Protein AF-A0A6B3HXT6-F1 (afdb_monomer_lite)

Foldseek 3Di:
DDDDQLDQPDPVDPDDDPPPDDPPPPPPDPPPVVCSVVSHDDAEEDQDLVVVVVCVVNNHQEYEDPQLVVSDLVNLLVSCVVPVSRAYEHHHPDALVRQVSNVVSPHPHYDDDCNVVDPVRVVSVVVVDDPDDD

Sequence (134 aa):
MAAGRVRIPDRSRPPPPLSTSPLPPSVTVPPLDARLQAGLPHLPGVSTPTEVGRARRRGLHWVKAFPASSLGPSWIRAVRAPFPHLRVVATGGLDLRNASAFLEAGARVVALGSALGDPAQLDRLVGLLPGEPG

Secondary structure (DSSP, 8-state):
------PPPPTTSPPPP---SPPPTT--PPPHHHHHHTT-----EESSHHHHHHHHHTT--EEEETTHHHHHHHHHHHHHTT-TTPEEEEESS--TTTHHHHHHTT-SEEE-SGGGG-HHHHTTTGGGSPP---

Structure (mmCIF, N/CA/C/O backbone):
data_AF-A0A6B3HXT6-F1
#
_entry.id   AF-A0A6B3HXT6-F1
#
loop_
_atom_site.group_PDB
_atom_site.id
_atom_site.type_symbol
_atom_site.label_atom_id
_atom_site.label_alt_id
_atom_site.label_comp_id
_atom_site.label_asym_id
_atom_site.label_entity_id
_atom_site.label_seq_id
_atom_site.pdbx_PDB_ins_code
_atom_site.Cartn_x
_atom_site.Cartn_y
_atom_site.Cartn_z
_atom_site.occupancy
_atom_site.B_iso_or_equiv
_atom_site.auth_seq_id
_atom_site.auth_comp_id
_atom_site.auth_asym_id
_atom_site.auth_atom_id
_atom_site.pdbx_PDB_model_num
ATOM 1 N N . MET A 1 1 ? -21.263 8.591 21.927 1.00 30.23 1 MET A N 1
ATOM 2 C CA . MET A 1 1 ? -20.113 8.133 21.113 1.00 30.23 1 MET A CA 1
ATOM 3 C C . MET A 1 1 ? -20.633 7.634 19.770 1.00 30.23 1 MET A C 1
ATOM 5 O O . MET A 1 1 ? -21.207 6.557 19.726 1.00 30.23 1 MET A O 1
ATOM 9 N N . ALA A 1 2 ? -20.515 8.423 18.699 1.00 24.86 2 ALA A N 1
ATOM 10 C CA . ALA A 1 2 ? -20.981 8.037 17.365 1.00 24.86 2 ALA A CA 1
ATOM 11 C C . ALA A 1 2 ? -19.778 7.681 16.480 1.00 24.86 2 ALA A C 1
ATOM 13 O O . ALA A 1 2 ? -18.944 8.535 16.185 1.00 24.86 2 ALA A O 1
ATOM 14 N N . ALA A 1 3 ? -19.674 6.416 16.070 1.00 31.47 3 ALA A N 1
ATOM 15 C CA . ALA A 1 3 ? -18.695 5.965 15.088 1.00 31.47 3 ALA A CA 1
ATOM 16 C C . ALA A 1 3 ? -19.143 6.425 13.690 1.00 31.47 3 ALA A C 1
ATOM 18 O O . ALA A 1 3 ? -19.930 5.759 13.017 1.00 31.47 3 ALA A O 1
ATOM 19 N N . GLY A 1 4 ? -18.680 7.603 13.269 1.00 26.19 4 GLY A N 1
ATOM 20 C CA . GLY A 1 4 ? -18.911 8.124 11.924 1.00 26.19 4 GLY A CA 1
ATOM 21 C C . GLY A 1 4 ? -18.235 7.233 10.882 1.00 26.19 4 GLY A C 1
ATOM 22 O O . GLY A 1 4 ? -17.011 7.163 10.804 1.00 26.19 4 GLY A O 1
ATOM 23 N N . ARG A 1 5 ? -19.032 6.530 10.074 1.00 34.62 5 ARG A N 1
ATOM 24 C CA . ARG A 1 5 ? -18.557 5.792 8.898 1.00 34.62 5 ARG A CA 1
ATOM 25 C C . ARG A 1 5 ? -17.993 6.813 7.904 1.00 34.62 5 ARG A C 1
ATOM 27 O O . ARG A 1 5 ? -18.760 7.613 7.374 1.00 34.62 5 ARG A O 1
ATOM 34 N N . VAL A 1 6 ? -16.679 6.793 7.666 1.00 43.38 6 VAL A N 1
ATOM 35 C CA . VAL A 1 6 ? -16.034 7.623 6.634 1.00 43.38 6 VAL A CA 1
ATOM 36 C C . VAL A 1 6 ? -16.675 7.270 5.293 1.00 43.38 6 VAL A C 1
ATOM 38 O O . VAL A 1 6 ? -16.507 6.162 4.780 1.00 43.38 6 VAL A O 1
ATOM 41 N N . ARG A 1 7 ? -17.487 8.189 4.766 1.00 36.31 7 ARG A N 1
ATOM 42 C CA . ARG A 1 7 ? -18.109 8.049 3.451 1.00 36.31 7 ARG A CA 1
ATOM 43 C C . ARG A 1 7 ? -17.070 8.437 2.407 1.00 36.31 7 ARG A C 1
ATOM 45 O O . ARG A 1 7 ? -16.396 9.452 2.549 1.00 36.31 7 ARG A O 1
ATOM 52 N N . ILE A 1 8 ? -16.940 7.618 1.368 1.00 46.38 8 ILE A N 1
ATOM 53 C CA . ILE A 1 8 ? -16.263 8.039 0.140 1.00 46.38 8 ILE A CA 1
ATOM 54 C C . ILE A 1 8 ? -17.047 9.262 -0.367 1.00 46.38 8 ILE A C 1
ATOM 56 O O . ILE A 1 8 ? -18.279 9.175 -0.388 1.00 46.38 8 ILE A O 1
ATOM 60 N N . PRO A 1 9 ? -16.391 10.391 -0.695 1.00 43.72 9 PRO A N 1
ATOM 61 C CA . PRO A 1 9 ? -17.097 11.566 -1.183 1.00 43.72 9 PRO A CA 1
ATOM 62 C C . PRO A 1 9 ? -17.946 11.187 -2.396 1.00 43.72 9 PRO A C 1
ATOM 64 O O . PRO A 1 9 ? -17.517 10.415 -3.258 1.00 43.72 9 PRO A O 1
ATOM 67 N N . ASP A 1 10 ? -19.172 11.701 -2.411 1.00 39.66 10 ASP A N 1
ATOM 68 C CA . ASP A 1 10 ? -20.072 11.593 -3.548 1.00 39.66 10 ASP A CA 1
ATOM 69 C C . ASP A 1 10 ? -19.358 12.121 -4.802 1.00 39.66 10 ASP A C 1
ATOM 71 O O . ASP A 1 10 ? -18.839 13.240 -4.802 1.00 39.66 10 ASP A O 1
ATOM 75 N N . ARG A 1 11 ? -19.312 11.299 -5.860 1.00 50.97 11 ARG A N 1
ATOM 76 C CA . ARG A 1 11 ? -18.687 11.650 -7.145 1.00 50.97 11 ARG A CA 1
ATOM 77 C C . ARG A 1 11 ? -19.381 12.837 -7.827 1.00 50.97 11 ARG A C 1
ATOM 79 O O . ARG A 1 11 ? -18.809 13.387 -8.761 1.00 50.97 11 ARG A O 1
ATOM 86 N N . SER A 1 12 ? -20.582 13.218 -7.380 1.00 38.09 12 SER A N 1
ATOM 87 C CA . SER A 1 12 ? -21.330 14.378 -7.883 1.00 38.09 12 SER A CA 1
ATOM 88 C C . SER A 1 12 ? -20.685 15.721 -7.527 1.00 38.09 12 SER A C 1
ATOM 90 O O . SER A 1 12 ? -20.904 16.716 -8.219 1.00 38.09 12 SER A O 1
ATOM 92 N N . ARG A 1 13 ? -19.872 15.767 -6.462 1.00 42.59 13 ARG A N 1
ATOM 93 C CA . ARG A 1 13 ? -19.174 16.982 -6.051 1.00 42.59 13 ARG A CA 1
ATOM 94 C C . ARG A 1 13 ? -17.801 17.019 -6.724 1.00 42.59 13 ARG A C 1
ATOM 96 O O . ARG A 1 13 ? -17.010 16.098 -6.503 1.00 42.59 13 ARG A O 1
ATOM 103 N N . PRO A 1 14 ? -17.477 18.071 -7.497 1.00 42.31 14 PRO A N 1
ATOM 104 C CA . PRO A 1 14 ? -16.154 18.189 -8.089 1.00 42.31 14 PRO A CA 1
ATOM 105 C C . PRO A 1 14 ? -15.099 18.161 -6.971 1.00 42.31 14 PRO A C 1
ATOM 107 O O . PRO A 1 14 ? -15.313 18.785 -5.920 1.00 42.31 14 PRO A O 1
ATOM 110 N N . PRO A 1 15 ? -13.985 17.421 -7.148 1.00 46.78 15 PRO A N 1
ATOM 111 C CA . PRO A 1 15 ? -12.898 17.461 -6.184 1.00 46.78 15 PRO A CA 1
ATOM 112 C C . PRO A 1 15 ? -12.466 18.922 -5.999 1.00 46.78 15 PRO A C 1
ATOM 114 O O . PRO A 1 15 ? -12.510 19.691 -6.966 1.00 46.78 15 PRO A O 1
ATOM 117 N N . PRO A 1 16 ? -12.067 19.335 -4.780 1.00 52.38 16 PRO A N 1
ATOM 118 C CA . PRO A 1 16 ? -11.475 20.653 -4.614 1.00 52.38 16 PRO A CA 1
ATOM 119 C C . PRO A 1 16 ? -10.325 20.789 -5.622 1.00 52.38 16 PRO A C 1
ATOM 121 O O . PRO A 1 16 ? -9.631 19.793 -5.863 1.00 52.38 16 PRO A O 1
ATOM 124 N N . PRO A 1 17 ? -10.145 21.969 -6.240 1.00 39.62 17 PRO A N 1
ATOM 125 C CA . PRO A 1 17 ? -9.133 22.150 -7.268 1.00 39.62 17 PRO A CA 1
ATOM 126 C C . PRO A 1 17 ? -7.785 21.664 -6.732 1.00 39.62 17 PRO A C 1
ATOM 128 O O . PRO A 1 17 ? -7.327 22.096 -5.672 1.00 39.62 17 PRO A O 1
ATOM 131 N N . LEU A 1 18 ? -7.180 20.710 -7.443 1.00 42.03 18 LEU A N 1
ATOM 132 C CA . LEU A 1 18 ? -5.817 20.282 -7.171 1.00 42.03 18 LEU A CA 1
ATOM 133 C C . LEU A 1 18 ? -4.925 21.484 -7.480 1.00 42.03 18 LEU A C 1
ATOM 135 O O . LEU A 1 18 ? -4.715 21.821 -8.641 1.00 42.03 18 LEU A O 1
ATOM 139 N N . SER A 1 19 ? -4.456 22.168 -6.437 1.00 38.31 19 SER A N 1
ATOM 140 C CA . SER A 1 19 ? -3.470 23.234 -6.588 1.00 38.31 19 SER A CA 1
ATOM 141 C C . SER A 1 19 ? -2.215 22.643 -7.225 1.00 38.31 19 SER A C 1
ATOM 143 O O . SER A 1 19 ? -1.526 21.835 -6.606 1.00 38.31 19 SER A O 1
ATOM 145 N N . THR A 1 20 ? -1.925 23.051 -8.457 1.00 36.84 20 THR A N 1
ATOM 146 C CA . THR A 1 20 ? -0.697 22.721 -9.197 1.00 36.84 20 THR A CA 1
ATOM 147 C C . THR A 1 20 ? 0.487 23.606 -8.801 1.00 36.84 20 THR A C 1
ATOM 149 O O . THR A 1 20 ? 1.590 23.414 -9.303 1.00 36.84 20 THR A O 1
ATOM 152 N N . SER A 1 21 ? 0.286 24.557 -7.884 1.00 36.66 21 SER A N 1
ATOM 153 C CA . SER A 1 21 ? 1.364 25.370 -7.321 1.00 36.66 21 SER A CA 1
ATOM 154 C C . SER A 1 21 ? 2.105 24.592 -6.223 1.00 36.66 21 SER A C 1
ATOM 156 O O . SER A 1 21 ? 1.427 23.946 -5.409 1.00 36.66 21 SER A O 1
ATOM 158 N N . PRO A 1 22 ? 3.457 24.640 -6.155 1.00 42.62 22 PRO A N 1
ATOM 159 C CA . PRO A 1 22 ? 4.189 24.129 -5.002 1.00 42.62 22 PRO A CA 1
ATOM 160 C C . PRO A 1 22 ? 3.588 24.754 -3.748 1.00 42.62 22 PRO A C 1
ATOM 162 O O . PRO A 1 22 ? 3.396 25.969 -3.678 1.00 42.62 22 PRO A O 1
ATOM 165 N N . LEU A 1 23 ? 3.219 23.908 -2.787 1.00 41.53 23 LEU A N 1
ATOM 166 C CA . LEU A 1 23 ? 2.612 24.375 -1.550 1.00 41.53 23 LEU A CA 1
ATOM 167 C C . LEU A 1 23 ? 3.538 25.439 -0.941 1.00 41.53 23 LEU A C 1
ATOM 169 O O . LEU A 1 23 ? 4.713 25.135 -0.712 1.00 41.53 23 LEU A O 1
ATOM 173 N N . PRO A 1 24 ? 3.058 26.674 -0.705 1.00 40.62 24 PRO A N 1
ATOM 174 C CA . PRO A 1 24 ? 3.875 27.671 -0.038 1.00 40.62 24 PRO A CA 1
ATOM 175 C C . PRO A 1 24 ? 4.293 27.116 1.333 1.00 40.62 24 PRO A C 1
ATOM 177 O O . PRO A 1 24 ? 3.524 26.361 1.941 1.00 40.62 24 PRO A O 1
ATOM 180 N N . PRO A 1 25 ? 5.478 27.485 1.852 1.00 43.72 25 PRO A N 1
ATOM 181 C CA . PRO A 1 25 ? 6.028 26.937 3.099 1.00 43.72 25 PRO A CA 1
ATOM 182 C C . PRO A 1 25 ? 5.099 27.114 4.313 1.00 43.72 25 PRO A C 1
ATOM 184 O O . PRO A 1 25 ? 5.271 26.454 5.332 1.00 43.72 25 PRO A O 1
ATOM 187 N N . SER A 1 26 ? 4.097 27.984 4.196 1.00 41.03 26 SER A N 1
ATOM 188 C CA . SER A 1 26 ? 3.113 28.305 5.227 1.00 41.03 26 SER A CA 1
ATOM 189 C C . SER A 1 26 ? 1.772 27.578 5.075 1.00 41.03 26 SER A C 1
ATOM 191 O O . SER A 1 26 ? 0.835 27.913 5.801 1.00 41.03 26 SER A O 1
ATOM 193 N N . VAL A 1 27 ? 1.623 26.606 4.159 1.00 48.50 27 VAL A N 1
ATOM 194 C CA . VAL A 1 27 ? 0.398 25.794 4.135 1.00 48.50 27 VAL A CA 1
ATOM 195 C C . VAL A 1 27 ? 0.391 24.886 5.369 1.00 48.50 27 VAL A C 1
ATOM 197 O O . VAL A 1 27 ? 1.013 23.825 5.434 1.00 48.50 27 VAL A O 1
ATOM 200 N N . THR A 1 28 ? -0.310 25.325 6.407 1.00 54.31 28 THR A N 1
ATOM 201 C CA . THR A 1 28 ? -0.607 24.468 7.548 1.00 54.31 28 THR A CA 1
ATOM 202 C C . THR A 1 28 ? -1.607 23.428 7.073 1.00 54.31 28 THR A C 1
ATOM 204 O O . THR A 1 28 ? -2.793 23.709 6.908 1.00 54.31 28 THR A O 1
ATOM 207 N N . VAL A 1 29 ? -1.124 22.217 6.803 1.00 63.00 29 VAL A N 1
ATOM 208 C CA . VAL A 1 29 ? -1.990 21.082 6.484 1.00 63.00 29 VAL A CA 1
ATOM 209 C C . VAL A 1 29 ? -2.893 20.846 7.700 1.00 63.00 29 VAL A C 1
ATOM 211 O O . VAL A 1 29 ? -2.363 20.600 8.787 1.00 63.00 29 VAL A O 1
ATOM 214 N N . PRO A 1 30 ? -4.234 20.910 7.561 1.00 68.44 30 PRO A N 1
ATOM 215 C CA . PRO A 1 30 ? -5.121 20.705 8.695 1.00 68.44 30 PRO A CA 1
ATOM 216 C C . PRO A 1 30 ? -4.844 19.350 9.361 1.00 68.44 30 PRO A C 1
ATOM 218 O O . PRO A 1 30 ? -4.520 18.383 8.653 1.00 68.44 30 PRO A O 1
ATOM 221 N N . PRO A 1 31 ? -4.994 19.243 10.694 1.00 81.75 31 PRO A N 1
ATOM 222 C CA . PRO A 1 31 ? -4.839 17.978 11.398 1.00 81.75 31 PRO A CA 1
ATOM 223 C C . PRO A 1 31 ? -5.671 16.873 10.747 1.00 81.75 31 PRO A C 1
ATOM 225 O O . PRO A 1 31 ? -6.750 17.128 10.205 1.00 81.75 31 PRO A O 1
ATOM 228 N N . LEU A 1 32 ? -5.181 15.632 10.813 1.00 78.31 32 LEU A N 1
ATOM 229 C CA . LEU A 1 32 ? -5.824 14.487 10.163 1.00 78.31 32 LEU A CA 1
ATOM 230 C C . LEU A 1 32 ? -7.325 14.412 10.481 1.00 78.31 32 LEU A C 1
ATOM 232 O O . LEU A 1 32 ? -8.128 14.244 9.571 1.00 78.31 32 LEU A O 1
ATOM 236 N N . ASP A 1 33 ? -7.713 14.616 11.736 1.00 81.50 33 ASP A N 1
ATOM 237 C CA . ASP A 1 33 ? -9.111 14.478 12.149 1.00 81.50 33 ASP A CA 1
ATOM 238 C C . ASP A 1 33 ? -10.022 15.537 11.505 1.00 81.50 33 ASP A C 1
ATOM 240 O O . ASP A 1 33 ? -11.116 15.199 11.059 1.00 81.50 33 ASP A O 1
ATOM 244 N N . ALA A 1 34 ? -9.542 16.773 11.324 1.00 80.81 34 ALA A N 1
ATOM 245 C CA . ALA A 1 34 ? -10.279 17.812 10.601 1.00 80.81 34 ALA A CA 1
ATOM 246 C C . ALA A 1 34 ? -10.460 17.453 9.116 1.00 80.81 34 ALA A C 1
ATOM 248 O O . ALA A 1 34 ? -11.526 17.658 8.538 1.00 80.81 34 ALA A O 1
ATOM 249 N N . ARG A 1 35 ? -9.438 16.850 8.494 1.00 80.31 35 ARG A N 1
ATOM 250 C CA . ARG A 1 35 ? -9.511 16.380 7.098 1.00 80.31 35 ARG A CA 1
ATOM 251 C C . ARG A 1 35 ? -10.515 15.242 6.942 1.00 80.31 35 ARG A C 1
ATOM 253 O O . ARG A 1 35 ? -11.281 15.236 5.981 1.00 80.31 35 ARG A O 1
ATOM 260 N N . LEU A 1 36 ? -10.529 14.307 7.892 1.00 82.06 36 LEU A N 1
ATOM 261 C CA . LEU A 1 36 ? -11.482 13.197 7.902 1.00 82.06 36 LEU A CA 1
ATOM 262 C C . LEU A 1 36 ? -12.918 13.687 8.129 1.00 82.06 36 LEU A C 1
ATOM 264 O O . LEU A 1 36 ? -13.821 13.230 7.433 1.00 82.06 36 LEU A O 1
ATOM 268 N N . GLN A 1 37 ? -13.130 14.647 9.035 1.00 80.31 37 GLN A N 1
ATOM 269 C CA . GLN A 1 37 ? -14.439 15.279 9.255 1.00 80.31 37 GLN A CA 1
ATOM 270 C C . GLN A 1 37 ? -14.943 16.024 8.013 1.00 80.31 37 GLN A C 1
ATOM 272 O O . GLN A 1 37 ? -16.127 15.956 7.695 1.00 80.31 37 GLN A O 1
ATOM 277 N N . ALA A 1 38 ? -14.043 16.674 7.275 1.00 81.75 38 ALA A N 1
ATOM 278 C CA . ALA A 1 38 ? -14.354 17.343 6.013 1.00 81.75 38 ALA A CA 1
ATOM 279 C C . ALA A 1 38 ? -14.574 16.375 4.829 1.00 81.75 38 ALA A C 1
ATOM 281 O O . ALA A 1 38 ? -14.821 16.825 3.710 1.00 81.75 38 ALA A O 1
ATOM 282 N N . GLY A 1 39 ? -14.462 15.057 5.041 1.00 77.44 39 GLY A N 1
ATOM 283 C CA . GLY A 1 39 ? -14.622 14.048 3.989 1.00 77.44 39 GLY A CA 1
ATOM 284 C C . GLY A 1 39 ? -13.491 14.036 2.957 1.00 77.44 39 GLY A C 1
ATOM 285 O O . GLY A 1 39 ? -13.663 13.495 1.864 1.00 77.44 39 GLY A O 1
ATOM 286 N N . LEU A 1 40 ? -12.336 14.631 3.275 1.00 77.81 40 LEU A N 1
ATOM 287 C CA . LEU A 1 40 ? -11.192 14.637 2.370 1.00 77.81 40 LEU A CA 1
ATOM 288 C C . LEU A 1 40 ? -10.534 13.249 2.343 1.00 77.81 40 LEU A C 1
ATOM 290 O O . LEU A 1 40 ? -10.269 12.675 3.405 1.00 77.81 40 LEU A O 1
ATOM 294 N N . PRO A 1 41 ? -10.211 12.708 1.153 1.00 77.88 41 PRO A N 1
ATOM 295 C CA . PRO A 1 41 ? -9.542 11.421 1.051 1.00 77.88 41 PRO A CA 1
ATOM 296 C C . PRO A 1 41 ? -8.170 11.471 1.732 1.00 77.88 41 PRO A C 1
ATOM 298 O O . PRO A 1 41 ? -7.404 12.429 1.590 1.00 77.88 41 PRO A O 1
ATOM 301 N N . HIS A 1 42 ? -7.848 10.410 2.469 1.00 86.31 42 HIS A N 1
ATOM 302 C CA . HIS A 1 42 ? -6.567 10.261 3.145 1.00 86.31 42 HIS A CA 1
ATOM 303 C C . HIS A 1 42 ? -6.028 8.842 2.958 1.00 86.31 42 HIS A C 1
ATOM 305 O O . HIS A 1 42 ? -6.741 7.865 3.190 1.00 86.31 42 HIS A O 1
ATOM 311 N N . LEU A 1 43 ? -4.762 8.740 2.548 1.00 90.94 43 LEU A N 1
ATOM 312 C CA . LEU A 1 43 ? -4.052 7.481 2.341 1.00 90.94 43 LEU A CA 1
ATOM 313 C C . LEU A 1 43 ? -2.802 7.463 3.237 1.00 90.94 43 LEU A C 1
ATOM 315 O O . LEU A 1 43 ? -1.759 7.980 2.831 1.00 90.94 43 LEU A O 1
ATOM 319 N N . PRO A 1 44 ? -2.894 6.926 4.463 1.00 93.25 44 PRO A N 1
ATOM 320 C CA . PRO A 1 44 ? -1.778 6.933 5.399 1.00 93.25 44 PRO A CA 1
ATOM 321 C C . PRO A 1 44 ? -0.668 5.985 4.933 1.00 93.25 44 PRO A C 1
ATOM 323 O O . PRO A 1 44 ? -0.942 4.857 4.515 1.00 93.25 44 PRO A O 1
ATOM 326 N N . GLY A 1 45 ? 0.580 6.444 5.028 1.00 94.00 45 GLY A N 1
ATOM 327 C CA . GLY A 1 45 ? 1.766 5.605 4.872 1.00 94.00 45 GLY A CA 1
ATOM 328 C C . GLY A 1 45 ? 1.980 4.732 6.106 1.00 94.00 45 GLY A C 1
ATOM 329 O O . GLY A 1 45 ? 1.871 5.229 7.225 1.00 94.00 45 GLY A O 1
ATOM 330 N N . VAL A 1 46 ? 2.258 3.447 5.904 1.00 96.12 46 VAL A N 1
ATOM 331 C CA . VAL A 1 46 ? 2.483 2.461 6.966 1.00 96.12 46 VAL A CA 1
ATOM 332 C C . VAL A 1 46 ? 3.620 1.515 6.581 1.00 96.12 46 VAL A C 1
ATOM 334 O O . VAL A 1 46 ? 3.804 1.195 5.402 1.00 96.12 46 VAL A O 1
ATOM 337 N N . SER A 1 47 ? 4.334 1.024 7.586 1.00 96.75 47 SER A N 1
ATOM 338 C CA . SER A 1 47 ? 5.347 -0.029 7.457 1.00 96.75 47 SER A CA 1
ATOM 339 C C . SER A 1 47 ? 5.160 -1.147 8.490 1.00 96.75 47 SER A C 1
ATOM 341 O O . SER A 1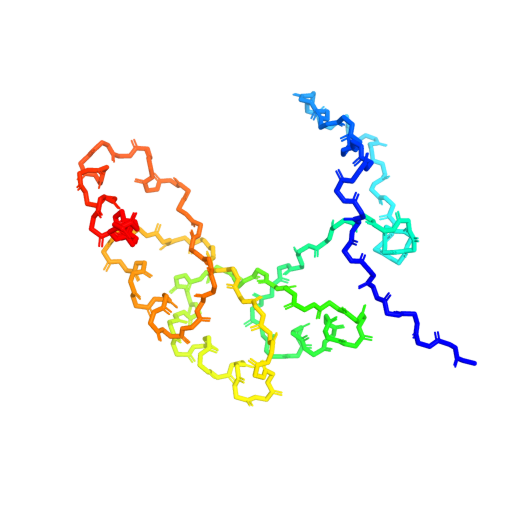 47 ? 5.789 -2.200 8.392 1.00 96.75 47 SER A O 1
ATOM 343 N N . THR A 1 48 ? 4.239 -0.982 9.448 1.00 94.75 48 THR A N 1
ATOM 344 C CA . THR A 1 48 ? 3.985 -1.958 10.520 1.00 94.75 48 THR A CA 1
ATOM 345 C C . THR A 1 48 ? 2.496 -2.295 10.701 1.00 94.75 48 THR A C 1
ATOM 347 O O . THR A 1 48 ? 1.623 -1.454 10.457 1.00 94.75 48 THR A O 1
ATOM 350 N N . PRO A 1 49 ? 2.159 -3.497 11.217 1.00 93.19 49 PRO A N 1
ATOM 351 C CA . PRO A 1 49 ? 0.779 -3.847 11.572 1.00 93.19 49 PRO A CA 1
ATOM 352 C C . PRO A 1 49 ? 0.149 -2.908 12.613 1.00 93.19 49 PRO A C 1
ATOM 354 O O . PRO A 1 49 ? -1.052 -2.638 12.564 1.00 93.19 49 PRO A O 1
ATOM 357 N N . THR A 1 50 ? 0.945 -2.361 13.536 1.00 94.94 50 THR A N 1
ATOM 358 C CA . THR A 1 50 ? 0.467 -1.413 14.555 1.00 94.94 50 THR A CA 1
ATOM 359 C C . THR A 1 50 ? -0.063 -0.126 13.927 1.00 94.94 50 THR A C 1
ATOM 361 O O . THR A 1 50 ? -1.116 0.377 14.330 1.00 94.94 50 THR A O 1
ATOM 364 N N . GLU A 1 51 ? 0.629 0.403 12.921 1.00 95.44 51 GLU A N 1
ATOM 365 C CA . GLU A 1 51 ? 0.188 1.587 12.177 1.00 95.44 51 GLU A CA 1
ATOM 366 C C . GLU A 1 51 ? -1.061 1.298 11.348 1.00 95.44 51 GLU A C 1
ATOM 368 O O . GLU A 1 51 ? -1.993 2.106 11.344 1.00 95.44 51 GLU A O 1
ATOM 373 N N . VAL A 1 52 ? -1.143 0.113 10.733 1.00 96.00 52 VAL A N 1
ATOM 374 C CA . VAL A 1 52 ? -2.369 -0.354 10.070 1.00 96.00 52 VAL A CA 1
ATOM 375 C C . VAL A 1 52 ? -3.536 -0.378 11.059 1.00 96.00 52 VAL A C 1
ATOM 377 O O . VAL A 1 52 ? -4.606 0.156 10.768 1.00 96.00 52 VAL A O 1
ATOM 380 N N . GLY A 1 53 ? -3.329 -0.912 12.265 1.00 94.81 53 GLY A N 1
ATOM 381 C CA . GLY A 1 53 ? -4.334 -0.910 13.327 1.00 94.81 53 GLY A CA 1
ATOM 382 C C . GLY A 1 53 ? -4.769 0.502 13.734 1.00 94.81 53 GLY A C 1
ATOM 383 O O . GLY A 1 53 ? -5.962 0.752 13.918 1.00 94.81 53 GLY A O 1
ATOM 384 N N . ARG A 1 54 ? -3.831 1.457 13.822 1.00 93.88 54 ARG A N 1
ATOM 385 C CA . ARG A 1 54 ? -4.143 2.878 14.076 1.00 93.88 54 ARG A CA 1
ATOM 386 C C . ARG A 1 54 ? -5.003 3.470 12.956 1.00 93.88 54 ARG A C 1
ATOM 388 O O . ARG A 1 54 ? -5.985 4.144 13.259 1.00 93.88 54 ARG A O 1
ATOM 395 N N . ALA A 1 55 ? -4.687 3.184 11.693 1.00 91.25 55 ALA A N 1
ATOM 396 C CA . ALA A 1 55 ? -5.482 3.628 10.548 1.00 91.25 55 ALA A CA 1
ATOM 397 C C . ALA A 1 55 ? -6.897 3.021 10.564 1.00 91.25 55 ALA A C 1
ATOM 399 O O . ALA A 1 55 ? -7.887 3.741 10.420 1.00 91.25 55 ALA A O 1
ATOM 400 N N . ARG A 1 56 ? -7.012 1.712 10.828 1.00 93.62 56 ARG A N 1
ATOM 401 C CA . ARG A 1 56 ? -8.300 1.003 10.929 1.00 93.62 56 ARG A CA 1
ATOM 402 C C . ARG A 1 56 ? -9.191 1.564 12.035 1.00 93.62 56 ARG A C 1
ATOM 404 O O . ARG A 1 56 ? -10.383 1.747 11.801 1.00 93.62 56 ARG A O 1
ATOM 411 N N . ARG A 1 57 ? -8.630 1.895 13.205 1.00 92.88 57 ARG A N 1
ATOM 412 C CA . ARG A 1 57 ? -9.382 2.529 14.308 1.00 92.88 57 ARG A CA 1
ATOM 413 C C . ARG A 1 57 ? -9.952 3.900 13.943 1.00 92.88 57 ARG A C 1
ATOM 415 O O . ARG A 1 57 ? -10.964 4.294 14.507 1.00 92.88 57 ARG A O 1
ATOM 422 N N . ARG A 1 58 ? -9.349 4.599 12.977 1.00 88.62 58 ARG A N 1
ATOM 423 C CA . ARG A 1 58 ? -9.853 5.869 12.425 1.00 88.62 58 ARG A CA 1
ATOM 424 C C . ARG A 1 58 ? -10.828 5.680 11.254 1.00 88.62 58 ARG A C 1
ATOM 426 O O . ARG A 1 58 ? -11.144 6.639 10.560 1.00 88.62 58 ARG A O 1
ATOM 433 N N . GLY A 1 59 ? -11.285 4.452 10.997 1.00 89.75 59 GLY A N 1
ATOM 434 C CA . GLY A 1 59 ? -12.224 4.150 9.913 1.00 89.75 59 GLY A CA 1
ATOM 435 C C . GLY A 1 59 ? -11.593 4.132 8.520 1.00 89.75 59 GLY A C 1
ATOM 436 O O . GLY A 1 59 ? -12.313 4.099 7.526 1.00 89.75 59 GLY A O 1
ATOM 437 N N . LEU A 1 60 ? -10.261 4.134 8.413 1.00 90.12 60 LEU A N 1
ATOM 438 C CA . LEU A 1 60 ? -9.577 4.073 7.123 1.00 90.12 60 LEU A 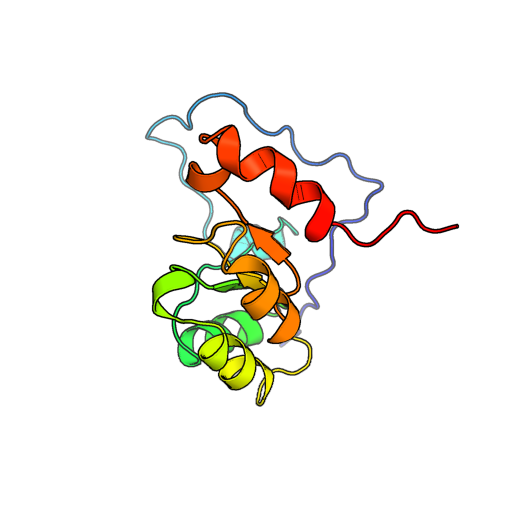CA 1
ATOM 439 C C . LEU A 1 60 ? -9.509 2.625 6.628 1.00 90.12 60 LEU A C 1
ATOM 441 O O . LEU A 1 60 ? -9.206 1.700 7.383 1.00 90.12 60 LEU A O 1
ATOM 445 N N . HIS A 1 61 ? -9.809 2.423 5.347 1.00 92.69 61 HIS A N 1
ATOM 446 C CA . HIS A 1 61 ? -9.807 1.107 4.690 1.00 92.69 61 HIS A CA 1
ATOM 447 C C . HIS A 1 61 ? -8.718 0.968 3.623 1.00 92.69 61 HIS A C 1
ATOM 449 O O . HIS A 1 61 ? -8.531 -0.119 3.082 1.00 92.69 61 HIS A O 1
ATOM 455 N N . TRP A 1 62 ? -8.008 2.056 3.334 1.00 95.25 62 TRP A N 1
ATOM 456 C CA . TRP A 1 62 ? -6.882 2.094 2.415 1.00 95.25 62 TRP A CA 1
ATOM 457 C C . TRP A 1 62 ? -5.626 2.519 3.166 1.00 95.25 62 TRP A C 1
ATOM 459 O O . TRP A 1 62 ? -5.688 3.432 3.990 1.00 95.25 62 TRP A O 1
ATOM 469 N N . VAL A 1 63 ? -4.498 1.877 2.874 1.00 95.88 63 VAL A N 1
ATOM 470 C CA . VAL A 1 63 ? -3.177 2.248 3.403 1.00 95.88 63 VAL A CA 1
ATOM 471 C C . VAL A 1 63 ? -2.132 2.177 2.294 1.00 95.88 63 VAL A C 1
ATOM 473 O O . VAL A 1 63 ? -2.243 1.357 1.381 1.00 95.88 63 VAL A O 1
ATOM 476 N N . LYS A 1 64 ? -1.107 3.022 2.384 1.00 97.38 64 LYS A N 1
ATOM 477 C CA . LYS A 1 64 ? 0.083 2.975 1.533 1.00 97.38 64 LYS A CA 1
ATOM 478 C C . LYS A 1 64 ? 1.183 2.207 2.261 1.00 97.38 64 LYS A C 1
ATOM 480 O O . LYS A 1 64 ? 1.711 2.704 3.248 1.00 97.38 64 LYS A O 1
ATOM 485 N N . ALA A 1 65 ? 1.539 1.023 1.776 1.00 97.19 65 ALA A N 1
ATOM 486 C CA . ALA A 1 65 ? 2.700 0.289 2.266 1.00 97.19 65 ALA A CA 1
ATOM 487 C C . ALA A 1 65 ? 3.969 0.924 1.684 1.00 97.19 65 ALA A C 1
ATOM 489 O O . ALA A 1 65 ? 4.128 0.957 0.460 1.00 97.19 65 ALA A O 1
ATOM 490 N N . PHE A 1 66 ? 4.834 1.470 2.540 1.00 96.19 66 PHE A N 1
ATOM 491 C CA . PHE A 1 66 ? 6.018 2.211 2.106 1.00 96.19 66 PHE A CA 1
ATOM 492 C C . PHE A 1 66 ? 7.190 2.084 3.098 1.00 96.19 66 PHE A C 1
ATOM 494 O O . PHE A 1 66 ? 6.965 2.264 4.295 1.00 96.19 66 PHE A O 1
ATOM 501 N N . PRO A 1 67 ? 8.435 1.873 2.620 1.00 95.69 67 PRO A N 1
ATOM 502 C CA . PRO A 1 67 ? 8.808 1.519 1.245 1.00 95.69 67 PRO A CA 1
ATOM 503 C C . PRO A 1 67 ? 8.507 0.039 0.949 1.00 95.69 67 PRO A C 1
ATOM 505 O O . PRO A 1 67 ? 8.955 -0.859 1.658 1.00 95.69 67 PRO A O 1
ATOM 508 N N . ALA A 1 68 ? 7.737 -0.227 -0.106 1.00 96.44 68 ALA A N 1
ATOM 509 C CA . ALA A 1 68 ? 7.243 -1.567 -0.418 1.00 96.44 68 ALA A CA 1
ATOM 510 C C . ALA A 1 68 ? 8.357 -2.571 -0.743 1.00 96.44 68 ALA A C 1
ATOM 512 O O . ALA A 1 68 ? 8.240 -3.728 -0.349 1.00 96.44 68 ALA A O 1
ATOM 513 N N . SER A 1 69 ? 9.445 -2.141 -1.388 1.00 94.81 69 SER A N 1
ATOM 514 C CA . SER A 1 69 ? 10.601 -3.003 -1.667 1.00 94.81 69 SER A CA 1
ATOM 515 C C . SER A 1 69 ? 11.220 -3.616 -0.409 1.00 94.81 69 SER A C 1
ATOM 517 O O . SER A 1 69 ? 11.612 -4.778 -0.436 1.00 94.81 69 SER A O 1
ATOM 519 N N . SER A 1 70 ? 11.270 -2.870 0.700 1.00 97.25 70 SER A N 1
ATOM 520 C CA . SER A 1 70 ? 11.808 -3.358 1.976 1.00 97.25 70 SER A CA 1
ATOM 521 C C . SER A 1 70 ? 10.819 -4.237 2.740 1.00 97.25 70 SER A C 1
ATOM 523 O O . SER A 1 70 ? 11.231 -5.141 3.458 1.00 97.25 70 SER A O 1
ATOM 525 N N . LEU A 1 71 ? 9.516 -3.975 2.603 1.00 97.44 71 LEU A N 1
ATOM 526 C CA . LEU A 1 71 ? 8.463 -4.756 3.263 1.00 97.44 71 LEU A CA 1
ATOM 527 C C . LEU A 1 71 ? 8.232 -6.104 2.568 1.00 97.44 71 LEU A C 1
ATOM 529 O O . LEU A 1 71 ? 8.005 -7.122 3.217 1.00 97.44 71 LEU A O 1
ATOM 533 N N . GLY A 1 72 ? 8.285 -6.099 1.238 1.00 97.75 72 GLY A N 1
ATOM 534 C CA . GLY A 1 72 ? 8.070 -7.268 0.401 1.00 97.75 72 GLY A CA 1
ATOM 535 C C . GLY A 1 72 ? 6.611 -7.761 0.345 1.00 97.75 72 GLY A C 1
ATOM 536 O O . GLY A 1 72 ? 5.744 -7.335 1.117 1.00 97.75 72 GLY A O 1
ATOM 537 N N . PRO A 1 73 ? 6.310 -8.708 -0.565 1.00 97.81 73 PRO A N 1
ATOM 538 C CA . PRO A 1 73 ? 4.968 -9.277 -0.709 1.00 97.81 73 PRO A CA 1
ATOM 539 C C . PRO A 1 73 ? 4.476 -10.050 0.527 1.00 97.81 73 PRO A C 1
ATOM 541 O O . PRO A 1 73 ? 3.277 -10.092 0.805 1.00 97.81 73 PRO A O 1
ATOM 544 N N . SER A 1 74 ? 5.383 -10.659 1.298 1.00 97.75 74 SER A N 1
ATOM 545 C CA . SER A 1 74 ? 5.047 -11.383 2.534 1.00 97.75 74 SER A CA 1
ATOM 546 C C . SER A 1 74 ? 4.397 -10.475 3.578 1.00 97.75 74 SER A C 1
ATOM 548 O O . SER A 1 74 ? 3.432 -10.887 4.223 1.00 97.75 74 SER A O 1
ATOM 550 N N . TRP A 1 75 ? 4.848 -9.222 3.688 1.00 97.69 75 TRP A N 1
ATOM 551 C CA . TRP A 1 75 ? 4.254 -8.240 4.590 1.00 97.69 75 TRP A CA 1
ATOM 552 C C . TRP A 1 75 ? 2.793 -7.953 4.239 1.00 97.69 75 TRP A C 1
ATOM 554 O O . TRP A 1 75 ? 1.957 -7.892 5.138 1.00 97.69 75 TRP A O 1
ATOM 564 N N . ILE A 1 76 ? 2.449 -7.860 2.945 1.00 97.38 76 ILE A N 1
ATOM 565 C CA . ILE A 1 76 ? 1.055 -7.658 2.511 1.00 97.38 76 ILE A CA 1
ATOM 566 C C . ILE A 1 76 ? 0.175 -8.807 3.000 1.00 97.38 76 ILE A C 1
ATOM 568 O O . ILE A 1 76 ? -0.888 -8.566 3.574 1.00 97.38 76 ILE A O 1
ATOM 572 N N . ARG A 1 77 ? 0.618 -10.054 2.807 1.00 96.50 77 ARG A N 1
ATOM 573 C CA . ARG A 1 77 ? -0.123 -11.237 3.274 1.00 96.50 77 ARG A CA 1
ATOM 574 C C . ARG A 1 77 ? -0.302 -11.198 4.793 1.00 96.50 77 ARG A C 1
ATOM 576 O O . ARG A 1 77 ? -1.413 -11.401 5.280 1.00 96.50 77 ARG A O 1
ATOM 583 N N . ALA A 1 78 ? 0.760 -10.847 5.520 1.00 96.00 78 ALA A N 1
ATOM 584 C CA . ALA A 1 78 ? 0.749 -10.746 6.974 1.00 96.00 78 ALA A CA 1
ATOM 585 C C . ALA A 1 78 ? -0.235 -9.689 7.499 1.00 96.00 78 ALA A C 1
ATOM 587 O O . ALA A 1 78 ? -0.967 -9.973 8.442 1.00 96.00 78 ALA A O 1
ATOM 588 N N . VAL A 1 79 ? -0.318 -8.497 6.892 1.00 95.75 79 VAL A N 1
ATOM 589 C CA . VAL A 1 79 ? -1.289 -7.473 7.333 1.00 95.75 79 VAL A CA 1
ATOM 590 C C . VAL A 1 79 ? -2.718 -7.780 6.896 1.00 95.75 79 VAL A C 1
ATOM 592 O O . VAL A 1 79 ? -3.662 -7.406 7.590 1.00 95.75 79 VAL A O 1
ATOM 595 N N . ARG A 1 80 ? -2.911 -8.470 5.769 1.00 93.94 80 ARG A N 1
ATOM 596 C CA . ARG A 1 80 ? -4.253 -8.846 5.306 1.00 93.94 80 ARG A CA 1
ATOM 597 C C . ARG A 1 80 ? -4.883 -9.943 6.158 1.00 93.94 80 ARG A C 1
ATOM 599 O O . ARG A 1 80 ? -6.104 -9.959 6.255 1.00 93.94 80 ARG A O 1
ATOM 606 N N . ALA A 1 81 ? -4.093 -10.800 6.808 1.00 93.62 81 ALA A N 1
ATOM 607 C CA . ALA A 1 81 ? -4.613 -11.846 7.690 1.00 93.62 81 ALA A CA 1
ATOM 608 C C . ALA A 1 81 ? -5.525 -11.296 8.818 1.00 93.62 81 ALA A C 1
ATOM 610 O O . ALA A 1 81 ? -6.681 -11.708 8.887 1.00 93.62 81 ALA A O 1
ATOM 611 N N . PRO A 1 82 ? -5.100 -10.320 9.648 1.00 94.44 82 PRO A N 1
ATOM 612 C CA . PRO A 1 82 ? -5.979 -9.683 10.634 1.00 94.44 82 PRO A CA 1
ATOM 613 C C . PRO A 1 82 ? -6.912 -8.612 10.039 1.00 94.44 82 PRO A C 1
ATOM 615 O O . PRO A 1 82 ? -7.878 -8.208 10.687 1.00 94.44 82 PRO A O 1
ATOM 618 N N . PHE A 1 83 ? -6.643 -8.122 8.822 1.00 94.75 83 PHE A N 1
ATOM 619 C CA . PHE A 1 83 ? -7.419 -7.057 8.176 1.00 94.75 83 PHE A CA 1
ATOM 620 C C . PHE A 1 83 ? -7.848 -7.436 6.741 1.00 94.75 83 PHE A C 1
ATOM 622 O O . PHE A 1 83 ? -7.417 -6.792 5.781 1.00 94.75 83 PHE A O 1
ATOM 629 N N . PRO A 1 84 ? -8.738 -8.429 6.552 1.00 91.44 84 PRO A N 1
ATOM 630 C CA . PRO A 1 84 ? -9.041 -8.999 5.230 1.00 91.44 84 PRO A CA 1
ATOM 631 C C . PRO A 1 84 ? -9.653 -7.998 4.239 1.00 91.44 84 PRO A C 1
ATOM 633 O O . PRO A 1 84 ? -9.473 -8.120 3.027 1.00 91.44 84 PRO A O 1
ATOM 636 N N . HIS A 1 85 ? -10.342 -6.973 4.747 1.00 92.31 85 HIS A N 1
ATOM 637 C CA . HIS A 1 85 ? -10.965 -5.911 3.946 1.00 92.31 85 HIS A CA 1
ATOM 638 C C . HIS A 1 85 ? -10.068 -4.682 3.730 1.00 92.31 85 HIS A C 1
ATOM 640 O O . HIS A 1 85 ? -10.523 -3.681 3.169 1.00 92.31 85 HIS A O 1
ATOM 646 N N . LEU A 1 86 ? -8.822 -4.713 4.211 1.00 95.12 86 LEU A N 1
ATOM 647 C CA . LEU A 1 86 ? -7.860 -3.640 3.997 1.00 95.12 86 LEU A CA 1
ATOM 648 C C . LEU A 1 86 ? -7.385 -3.641 2.544 1.00 95.12 86 LEU A C 1
ATOM 650 O O . LEU A 1 86 ? -6.988 -4.671 2.002 1.00 95.12 86 LEU A O 1
ATOM 654 N N . ARG A 1 87 ? -7.379 -2.462 1.927 1.00 96.81 87 ARG A N 1
ATOM 655 C CA . ARG A 1 87 ? -6.843 -2.248 0.584 1.00 96.81 87 ARG A CA 1
ATOM 656 C C . ARG A 1 87 ? -5.459 -1.627 0.699 1.00 96.81 87 ARG A C 1
ATOM 658 O O . ARG A 1 87 ? -5.298 -0.543 1.256 1.00 96.81 87 ARG A O 1
ATOM 665 N N . VAL A 1 88 ? -4.461 -2.330 0.182 1.00 97.31 88 VAL A N 1
ATOM 666 C CA . VAL A 1 88 ? -3.061 -1.908 0.264 1.00 97.31 88 VAL A CA 1
ATOM 667 C C . VAL A 1 88 ? -2.619 -1.322 -1.072 1.00 97.31 88 VAL A C 1
ATOM 669 O O . VAL A 1 88 ? -2.820 -1.940 -2.118 1.00 97.31 88 VAL A O 1
ATOM 672 N N . VAL A 1 89 ? -2.013 -0.138 -1.022 1.00 97.44 89 VAL A N 1
ATOM 673 C CA . VAL A 1 89 ? -1.285 0.488 -2.129 1.00 97.44 89 VAL A CA 1
ATOM 674 C C . VAL A 1 89 ? 0.204 0.276 -1.870 1.00 97.44 89 VAL A C 1
ATOM 676 O O . VAL A 1 89 ? 0.758 0.877 -0.952 1.00 97.44 89 VAL A O 1
ATOM 679 N N . ALA A 1 90 ? 0.850 -0.604 -2.629 1.00 97.06 90 ALA A N 1
ATOM 680 C CA . ALA A 1 90 ? 2.286 -0.838 -2.516 1.00 97.06 90 ALA A CA 1
ATOM 681 C C . ALA A 1 90 ? 3.041 0.281 -3.249 1.00 97.06 90 ALA A C 1
ATOM 683 O O . ALA A 1 90 ? 2.745 0.585 -4.405 1.00 97.06 90 ALA A O 1
ATOM 684 N N . THR A 1 91 ? 3.982 0.951 -2.583 1.00 93.19 91 THR A N 1
ATOM 685 C CA . THR A 1 91 ? 4.735 2.065 -3.177 1.00 93.19 91 THR A CA 1
ATOM 686 C C . THR A 1 91 ? 6.172 2.104 -2.673 1.00 93.19 91 THR A C 1
ATOM 688 O O . THR A 1 91 ? 6.424 1.904 -1.489 1.00 93.19 91 THR A O 1
ATOM 691 N N . GLY A 1 92 ? 7.101 2.480 -3.553 1.00 93.19 92 GLY A N 1
ATOM 692 C CA . GLY A 1 92 ? 8.510 2.703 -3.219 1.00 93.19 92 GLY A CA 1
ATOM 693 C C . GLY A 1 92 ? 9.377 1.490 -3.541 1.00 93.19 92 GLY A C 1
ATOM 694 O O . GLY A 1 92 ? 9.162 0.413 -2.991 1.00 93.19 92 GLY A O 1
ATOM 695 N N . GLY A 1 93 ? 10.342 1.687 -4.445 1.00 92.06 93 GLY A N 1
ATOM 696 C CA . GLY A 1 93 ? 11.274 0.647 -4.897 1.00 92.06 93 GLY A CA 1
ATOM 697 C C . GLY A 1 93 ? 10.637 -0.458 -5.750 1.00 92.06 93 GLY A C 1
ATOM 698 O O . GLY A 1 93 ? 11.156 -1.570 -5.790 1.00 92.06 93 GLY A O 1
ATOM 699 N N . LEU A 1 94 ? 9.501 -0.176 -6.392 1.00 92.56 94 LEU A N 1
ATOM 700 C CA . LEU A 1 94 ? 8.799 -1.126 -7.253 1.00 92.56 94 LEU A CA 1
ATOM 701 C C . LEU A 1 94 ? 9.098 -0.847 -8.723 1.00 92.56 94 LEU A C 1
ATOM 703 O O . LE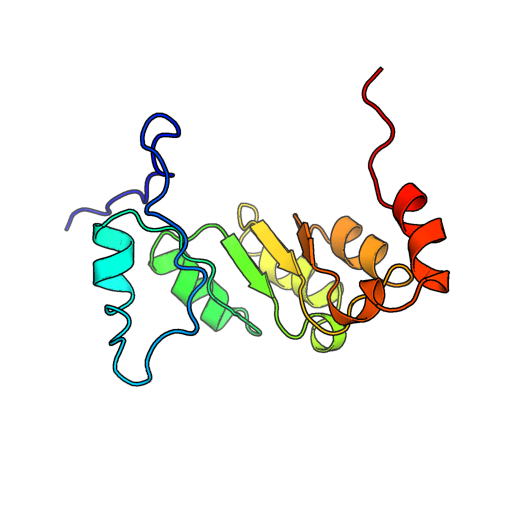U A 1 94 ? 9.204 0.313 -9.128 1.00 92.56 94 LEU A O 1
ATOM 707 N N . ASP A 1 95 ? 9.192 -1.920 -9.496 1.00 91.00 95 ASP A N 1
ATOM 708 C CA . ASP A 1 95 ? 9.363 -1.922 -10.942 1.00 91.00 95 ASP A CA 1
ATOM 709 C C . ASP A 1 95 ? 8.518 -3.040 -11.565 1.00 91.00 95 ASP A C 1
ATOM 711 O O . ASP A 1 95 ? 7.797 -3.765 -10.875 1.00 91.00 95 ASP A O 1
ATOM 715 N N . LEU A 1 96 ? 8.596 -3.198 -12.881 1.00 87.06 96 LEU A N 1
ATOM 716 C CA . LEU A 1 96 ? 7.751 -4.159 -13.589 1.00 87.06 96 LEU A CA 1
ATOM 717 C C . LEU A 1 96 ? 8.166 -5.617 -13.376 1.00 87.06 96 LEU A C 1
ATOM 719 O O . LEU A 1 96 ? 7.389 -6.518 -13.669 1.00 87.06 96 LEU A O 1
ATOM 723 N N . ARG A 1 97 ? 9.367 -5.862 -12.843 1.00 88.31 97 ARG A N 1
ATOM 724 C CA . ARG A 1 97 ? 9.864 -7.207 -12.524 1.00 88.31 97 ARG A CA 1
ATOM 725 C C . ARG A 1 97 ? 9.298 -7.712 -11.203 1.00 88.31 97 ARG A C 1
ATOM 727 O O . ARG A 1 97 ? 9.154 -8.917 -11.034 1.00 88.31 97 ARG A O 1
ATOM 734 N N . ASN A 1 98 ? 9.009 -6.812 -10.259 1.00 92.62 98 ASN A N 1
ATOM 735 C CA . ASN A 1 98 ? 8.514 -7.184 -8.933 1.00 92.62 98 ASN A CA 1
ATOM 736 C C . ASN A 1 98 ? 7.035 -6.847 -8.689 1.00 92.62 98 ASN A C 1
ATOM 738 O O . ASN A 1 98 ? 6.439 -7.426 -7.783 1.00 92.62 98 ASN A O 1
ATOM 742 N N . ALA A 1 99 ? 6.421 -5.971 -9.489 1.00 93.12 99 ALA A N 1
ATOM 743 C CA . ALA A 1 99 ? 5.048 -5.509 -9.288 1.00 93.12 99 ALA A CA 1
ATOM 744 C C . ALA A 1 99 ? 4.006 -6.640 -9.214 1.00 93.12 99 ALA A C 1
ATOM 746 O O . ALA A 1 99 ? 3.129 -6.595 -8.346 1.00 93.12 99 ALA A O 1
ATOM 747 N N . SER A 1 100 ? 4.114 -7.661 -10.072 1.00 93.69 100 SER A N 1
ATOM 748 C CA . SER A 1 100 ? 3.184 -8.801 -10.098 1.00 93.69 100 SER A CA 1
ATOM 749 C C . SER A 1 100 ? 3.112 -9.510 -8.746 1.00 93.69 100 SER A C 1
ATOM 751 O O . SER A 1 100 ? 2.022 -9.717 -8.219 1.00 93.69 100 SER A O 1
ATOM 753 N N . ALA A 1 101 ? 4.257 -9.752 -8.104 1.00 96.00 101 ALA A N 1
ATOM 754 C CA . ALA A 1 101 ? 4.319 -10.422 -6.808 1.00 96.00 101 ALA A CA 1
ATOM 755 C C . ALA A 1 101 ? 3.570 -9.654 -5.699 1.00 96.00 101 ALA A C 1
ATOM 757 O O . ALA A 1 101 ? 2.989 -10.264 -4.797 1.00 96.00 101 ALA A O 1
ATOM 758 N N . PHE A 1 102 ? 3.551 -8.315 -5.751 1.00 96.81 102 PHE A N 1
ATOM 759 C CA . PHE A 1 102 ? 2.778 -7.496 -4.807 1.00 96.81 102 PHE A CA 1
ATOM 760 C C . PHE A 1 102 ? 1.273 -7.589 -5.084 1.00 96.81 102 PHE A C 1
ATOM 762 O O . PHE A 1 102 ? 0.489 -7.688 -4.135 1.00 96.81 102 PHE A O 1
ATOM 769 N N . LEU A 1 103 ? 0.865 -7.588 -6.357 1.00 95.44 103 LEU A N 1
ATOM 770 C CA . LEU A 1 103 ? -0.536 -7.772 -6.755 1.00 95.44 103 LEU A CA 1
ATOM 771 C C . LEU A 1 103 ? -1.050 -9.161 -6.352 1.00 95.44 103 LEU A C 1
ATOM 773 O O . LEU A 1 103 ? -2.102 -9.263 -5.723 1.00 95.44 103 LEU A O 1
ATOM 777 N N . GLU A 1 104 ? -0.271 -10.213 -6.602 1.00 95.56 104 GLU A N 1
ATOM 778 C CA . GLU A 1 104 ? -0.574 -11.598 -6.210 1.00 95.56 104 GLU A CA 1
ATOM 779 C C . GLU A 1 104 ? -0.650 -11.778 -4.688 1.00 95.56 104 GLU A C 1
ATOM 781 O O . GLU A 1 104 ? -1.489 -12.516 -4.173 1.00 95.56 104 GLU A O 1
ATOM 786 N N . ALA A 1 105 ? 0.183 -11.063 -3.926 1.00 96.25 105 A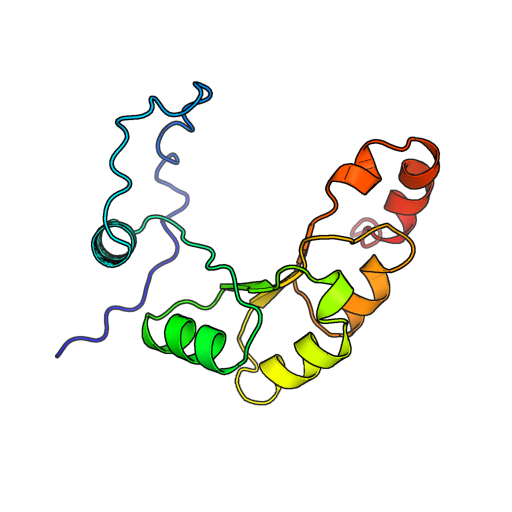LA A N 1
ATOM 787 C CA . ALA A 1 105 ? 0.067 -11.014 -2.468 1.00 96.25 105 ALA A CA 1
ATOM 788 C C . ALA A 1 105 ? -1.197 -10.278 -1.979 1.00 96.25 105 ALA A C 1
ATOM 790 O O . ALA A 1 105 ? -1.554 -10.344 -0.795 1.00 96.25 105 ALA A O 1
ATOM 791 N N . GLY A 1 106 ? -1.905 -9.604 -2.885 1.00 95.56 106 GLY A N 1
ATOM 792 C CA . GLY A 1 106 ? -3.166 -8.925 -2.637 1.00 95.56 106 GLY A CA 1
ATOM 793 C C . GLY A 1 106 ? -3.048 -7.431 -2.388 1.00 95.56 106 GLY A C 1
ATOM 794 O O . GLY A 1 106 ? -3.958 -6.850 -1.786 1.00 95.56 106 GLY A O 1
ATOM 795 N N . ALA A 1 107 ? -1.962 -6.790 -2.832 1.00 96.56 107 ALA A N 1
ATOM 796 C CA . ALA A 1 107 ? -1.997 -5.348 -3.026 1.00 96.56 107 ALA A CA 1
ATOM 797 C C . ALA A 1 107 ? -3.107 -5.022 -4.026 1.00 96.56 107 ALA A C 1
ATOM 799 O O . ALA A 1 107 ? -3.245 -5.671 -5.060 1.00 96.56 107 ALA A O 1
ATOM 800 N N . ARG A 1 108 ? -3.903 -3.994 -3.729 1.00 95.69 108 ARG A N 1
ATOM 801 C CA . ARG A 1 108 ? -4.936 -3.540 -4.663 1.00 95.69 108 ARG A CA 1
ATOM 802 C C . ARG A 1 108 ? -4.348 -2.674 -5.770 1.00 95.69 108 ARG A C 1
ATOM 804 O O . ARG A 1 108 ? -4.926 -2.600 -6.846 1.00 95.69 108 ARG A O 1
ATOM 811 N N . VAL A 1 109 ? -3.251 -1.985 -5.468 1.00 94.81 109 VAL A N 1
ATOM 812 C CA . VAL A 1 109 ? -2.563 -1.068 -6.374 1.00 94.81 109 VAL A CA 1
ATOM 813 C C . VAL A 1 109 ? -1.063 -1.193 -6.141 1.00 94.81 109 VAL A C 1
ATOM 815 O O . VAL A 1 109 ? -0.616 -1.261 -4.993 1.00 94.81 109 VAL A O 1
ATOM 818 N N . VAL A 1 110 ? -0.299 -1.163 -7.227 1.00 94.69 110 VAL A N 1
ATOM 819 C CA . VAL A 1 110 ? 1.150 -0.959 -7.224 1.00 94.69 110 VAL A CA 1
ATOM 820 C C . VAL A 1 110 ? 1.428 0.405 -7.846 1.00 94.69 110 VAL A C 1
ATOM 822 O O . VAL A 1 110 ? 0.937 0.702 -8.930 1.00 94.69 110 VAL A O 1
ATOM 825 N N . ALA A 1 111 ? 2.182 1.250 -7.146 1.00 91.19 111 ALA A N 1
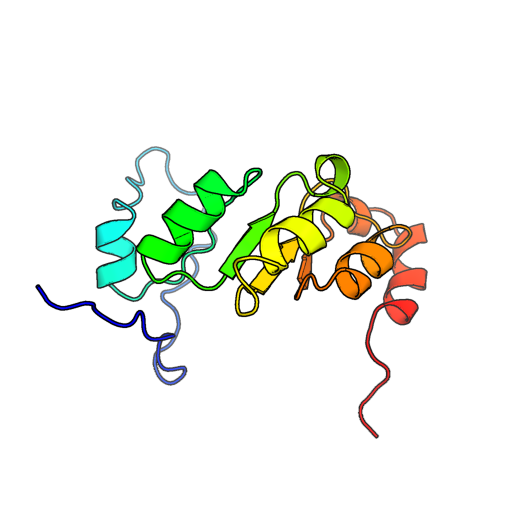ATOM 826 C CA . ALA A 1 111 ? 2.593 2.559 -7.641 1.00 91.19 111 ALA A CA 1
ATOM 827 C C . ALA A 1 111 ? 4.063 2.516 -8.074 1.00 91.19 111 ALA A C 1
ATOM 829 O O . ALA A 1 111 ? 4.966 2.388 -7.238 1.00 91.19 111 ALA A O 1
ATOM 830 N N . LEU A 1 112 ? 4.277 2.638 -9.383 1.00 90.44 112 LEU A N 1
ATOM 831 C CA . LEU A 1 112 ? 5.588 2.706 -10.020 1.00 90.44 112 LEU A CA 1
ATOM 832 C C . LEU A 1 112 ? 5.995 4.177 -10.143 1.00 90.44 112 LEU A C 1
ATOM 834 O O . LEU A 1 112 ? 5.256 4.979 -10.702 1.00 90.44 112 LEU A O 1
ATOM 838 N N . GLY A 1 113 ? 7.133 4.535 -9.551 1.00 85.19 113 GLY A N 1
ATOM 839 C CA . GLY A 1 113 ? 7.672 5.897 -9.582 1.00 85.19 113 GLY A CA 1
ATOM 840 C C . GLY A 1 113 ? 8.807 6.005 -10.591 1.00 85.19 113 GLY A C 1
ATOM 841 O O . GLY A 1 113 ? 8.581 6.012 -11.795 1.00 85.19 113 GLY A O 1
ATOM 842 N N . SER A 1 114 ? 10.042 6.019 -10.085 1.00 81.62 114 SER A N 1
ATOM 843 C CA . SER A 1 114 ? 11.267 6.089 -10.894 1.00 81.62 114 SER A CA 1
ATOM 844 C C . SER A 1 114 ? 11.364 5.016 -11.984 1.00 81.62 114 SER A C 1
ATOM 846 O O . SER A 1 114 ? 11.965 5.274 -13.018 1.00 81.62 114 SER A O 1
ATOM 848 N N . ALA A 1 115 ? 10.740 3.849 -11.795 1.00 79.81 115 ALA A N 1
ATOM 849 C CA . ALA A 1 115 ? 10.702 2.782 -12.794 1.00 79.81 115 ALA A CA 1
ATOM 850 C C . ALA A 1 115 ? 10.034 3.190 -14.120 1.00 79.81 115 ALA A C 1
ATOM 852 O O . ALA A 1 115 ? 10.354 2.613 -15.149 1.00 79.81 115 ALA A O 1
ATOM 853 N N . LEU A 1 116 ? 9.139 4.185 -14.116 1.00 78.56 116 LEU A N 1
ATOM 854 C CA . LEU A 1 116 ? 8.520 4.703 -15.343 1.00 78.56 116 LEU A CA 1
ATOM 855 C C . LEU A 1 116 ? 9.417 5.699 -16.094 1.00 78.56 116 LEU A C 1
ATOM 857 O O . LEU A 1 116 ? 9.105 6.060 -17.223 1.00 78.56 116 LEU A O 1
ATOM 861 N N . GLY A 1 117 ? 10.516 6.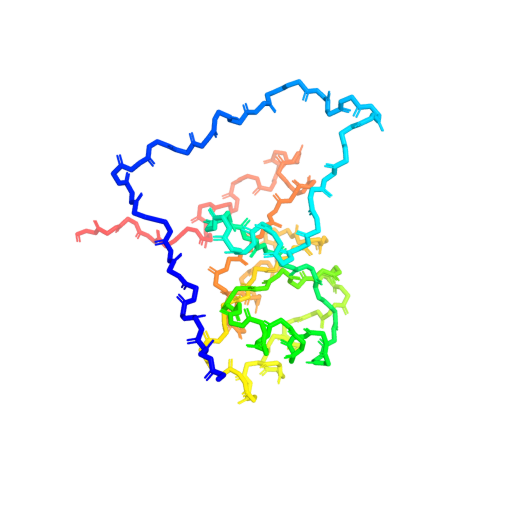152 -15.482 1.00 78.75 117 GLY A N 1
ATOM 862 C CA . GLY A 1 117 ? 11.509 7.004 -16.140 1.00 78.75 117 GLY A CA 1
ATOM 863 C C . GLY A 1 117 ? 12.465 6.239 -17.059 1.00 78.75 117 GLY A C 1
ATOM 864 O O . GLY A 1 117 ? 13.216 6.870 -17.792 1.00 78.75 117 GLY A O 1
ATOM 865 N N . ASP A 1 118 ? 12.447 4.904 -17.017 1.00 79.44 118 ASP A N 1
ATOM 866 C CA . ASP A 1 118 ? 13.246 4.033 -17.878 1.00 79.44 118 ASP A CA 1
ATOM 867 C C . ASP A 1 118 ? 12.372 3.484 -19.025 1.00 79.44 118 ASP A C 1
ATOM 869 O O . ASP A 1 118 ? 11.492 2.651 -18.778 1.00 79.44 118 ASP A O 1
ATOM 873 N N . PRO A 1 119 ? 12.596 3.908 -20.283 1.00 77.25 119 PRO A N 1
ATOM 874 C CA . PRO A 1 119 ? 11.830 3.429 -21.431 1.00 77.25 119 PRO A CA 1
ATOM 875 C C . PRO A 1 119 ? 11.883 1.910 -21.618 1.00 77.25 119 PRO A C 1
ATOM 877 O O . PRO A 1 119 ? 10.893 1.326 -22.046 1.00 77.25 119 PRO A O 1
ATOM 880 N N . ALA A 1 120 ? 12.984 1.248 -21.234 1.00 77.25 120 ALA A N 1
ATOM 881 C CA . ALA A 1 120 ? 13.129 -0.207 -21.353 1.00 77.25 120 ALA A CA 1
ATOM 882 C C . ALA A 1 120 ? 12.186 -0.981 -20.415 1.00 77.25 120 ALA A C 1
ATOM 884 O O . ALA A 1 120 ? 11.999 -2.193 -20.553 1.00 77.25 120 ALA A O 1
ATOM 885 N N . GLN A 1 121 ? 11.602 -0.296 -19.430 1.00 74.88 121 GLN A N 1
ATOM 886 C CA . GLN A 1 121 ? 10.565 -0.855 -18.577 1.00 74.88 121 GLN A CA 1
ATOM 887 C C . GLN A 1 121 ? 9.205 -0.785 -19.285 1.00 74.88 121 GLN A C 1
ATOM 889 O O . GLN A 1 121 ? 8.456 -1.751 -19.216 1.00 74.88 121 GLN A O 1
ATOM 894 N N . LEU A 1 122 ? 8.882 0.289 -20.011 1.00 75.50 122 LEU A N 1
ATOM 895 C CA . LEU A 1 122 ? 7.522 0.557 -20.507 1.00 75.50 122 LEU A CA 1
ATOM 896 C C . LEU A 1 122 ? 6.900 -0.592 -21.317 1.00 75.50 122 LEU A C 1
ATOM 898 O O . LEU A 1 122 ? 5.719 -0.880 -21.128 1.00 75.50 122 LEU A O 1
ATOM 902 N N . ASP A 1 123 ? 7.688 -1.319 -22.111 1.00 75.50 123 ASP A N 1
ATOM 903 C CA . ASP A 1 123 ? 7.213 -2.479 -22.884 1.00 75.50 123 ASP A CA 1
ATOM 904 C C . ASP A 1 123 ? 6.611 -3.588 -22.004 1.00 75.50 123 ASP A C 1
ATOM 906 O O . ASP A 1 123 ? 5.696 -4.305 -22.408 1.00 75.50 123 ASP A O 1
ATOM 910 N N . ARG A 1 124 ? 7.074 -3.717 -20.755 1.00 74.50 124 ARG A N 1
ATOM 911 C CA . ARG A 1 124 ? 6.560 -4.707 -19.795 1.00 74.50 124 ARG A CA 1
ATOM 912 C C . ARG A 1 124 ? 5.275 -4.261 -19.099 1.00 74.50 124 ARG A C 1
ATOM 914 O O . ARG A 1 124 ? 4.642 -5.078 -18.434 1.00 74.50 124 ARG A O 1
ATOM 921 N N . LEU A 1 125 ? 4.878 -2.994 -19.231 1.00 74.19 125 LEU A N 1
ATOM 922 C CA . LEU A 1 125 ? 3.688 -2.451 -18.571 1.00 74.19 125 LEU A CA 1
ATOM 923 C C . LEU A 1 125 ? 2.413 -3.125 -19.091 1.00 74.19 125 LEU A C 1
ATOM 925 O O . LEU A 1 125 ? 1.512 -3.415 -18.306 1.00 74.19 125 LEU A O 1
ATOM 929 N N . VAL A 1 126 ? 2.389 -3.465 -20.384 1.00 72.88 126 VAL A N 1
ATOM 930 C CA . VAL A 1 126 ? 1.294 -4.208 -21.028 1.00 72.88 126 VAL A CA 1
ATOM 931 C C . VAL A 1 126 ? 1.050 -5.552 -20.335 1.00 72.88 126 VAL A C 1
ATOM 933 O O . VAL A 1 126 ? -0.096 -5.932 -20.135 1.00 72.88 126 VAL A O 1
ATOM 936 N N . GLY A 1 127 ? 2.107 -6.235 -19.880 1.00 71.75 127 GLY A N 1
ATOM 937 C CA . GLY A 1 127 ? 1.996 -7.521 -19.181 1.00 71.75 127 GLY A CA 1
ATOM 938 C C . GLY A 1 127 ? 1.432 -7.441 -17.756 1.00 71.75 127 GLY A C 1
ATOM 939 O O . GLY A 1 127 ? 1.093 -8.474 -17.184 1.00 71.75 127 GLY A O 1
ATOM 940 N N . LEU A 1 128 ? 1.333 -6.244 -17.168 1.00 71.50 128 LEU A N 1
ATOM 941 C CA . LEU A 1 128 ? 0.716 -6.029 -15.851 1.00 71.50 128 LEU A CA 1
ATOM 942 C C . LEU A 1 128 ? -0.723 -5.528 -15.928 1.00 71.50 128 LEU A C 1
ATOM 944 O O . LEU A 1 128 ? -1.442 -5.588 -14.926 1.00 71.50 128 LEU A O 1
ATOM 948 N N . LEU A 1 129 ? -1.131 -4.981 -17.072 1.00 71.81 129 LEU A N 1
ATOM 949 C CA . LEU A 1 129 ? -2.503 -4.550 -17.258 1.00 71.81 129 LEU A CA 1
ATOM 950 C C . LEU A 1 129 ? -3.378 -5.800 -17.416 1.00 71.81 129 LEU A C 1
ATOM 952 O O . LEU A 1 129 ? -3.014 -6.710 -18.162 1.00 71.81 129 LEU A O 1
ATOM 956 N N . PRO A 1 130 ? -4.519 -5.888 -16.710 1.00 62.66 130 PRO A N 1
ATOM 957 C CA . PRO A 1 130 ? -5.500 -6.908 -17.042 1.00 62.66 130 PRO A CA 1
ATOM 958 C C . PRO A 1 130 ? -5.868 -6.733 -18.520 1.00 62.66 130 PRO A C 1
ATOM 960 O O . PRO A 1 130 ? -6.063 -5.600 -18.962 1.00 62.66 130 PRO A O 1
ATOM 963 N N . GLY A 1 131 ? -5.913 -7.835 -19.276 1.00 54.94 131 GLY A N 1
ATOM 964 C CA . GLY A 1 131 ? -6.325 -7.802 -20.680 1.00 54.94 131 GLY A CA 1
ATOM 965 C C . GLY A 1 131 ? -7.659 -7.070 -20.839 1.00 54.94 131 GLY A C 1
ATOM 966 O O . GLY A 1 131 ? -8.488 -7.107 -19.924 1.00 54.94 131 GLY A O 1
ATOM 967 N N . GLU A 1 132 ? -7.827 -6.380 -21.970 1.00 43.94 132 GLU A N 1
ATOM 968 C CA . GLU A 1 132 ? -9.050 -5.644 -22.305 1.00 43.94 132 GLU A CA 1
ATOM 969 C C . GLU A 1 132 ? -10.291 -6.489 -21.963 1.00 43.94 132 GLU A C 1
ATOM 971 O O . GLU A 1 132 ? -10.340 -7.669 -22.334 1.00 43.94 132 GLU A O 1
ATOM 976 N N . PRO A 1 133 ? -11.284 -5.938 -21.242 1.00 44.12 133 PRO A N 1
ATOM 977 C CA . PRO A 1 133 ? -12.548 -6.628 -21.063 1.00 44.12 133 PRO A CA 1
ATOM 978 C C . PRO A 1 133 ? -13.223 -6.733 -22.437 1.00 44.12 133 PRO A C 1
ATOM 980 O O . PRO A 1 133 ? -13.695 -5.731 -22.971 1.00 44.12 133 PRO A O 1
ATOM 983 N N . GLY A 1 134 ? -13.201 -7.937 -23.013 1.00 37.12 134 GLY A N 1
ATOM 984 C CA . GLY A 1 134 ? -14.048 -8.310 -24.147 1.00 37.12 134 GLY A CA 1
ATOM 985 C C . GLY A 1 134 ? -15.523 -8.340 -23.771 1.00 37.12 134 GLY A C 1
ATOM 986 O O . GLY A 1 134 ? -15.827 -8.594 -22.580 1.00 37.12 134 GLY A O 1
#

Radius of gyration: 17.12 Å; chains: 1; bounding box: 35×40×45 Å

pLDDT: mean 77.54, std 22.11, range [24.86, 97.81]